Protein AF-A0A521FGP9-F1 (afdb_monomer)

Sequence (119 aa):
MKLTLPTLHVLYFGIQAKKGRIDAAGNSRRGASNIGEVLNQALMMLGHEIFDPELNRRVLVDHAFVVAGGEITKQARNWLGARLDASRRSQVMFMGRDDILQLYAITEHPLPKAARWTE

Solvent-accessible surface area (backbone atoms only — not comparable to full-atom values): 6762 Å² total; per-residue (Å²): 93,76,47,73,43,100,85,69,50,73,47,30,34,41,77,50,76,42,76,26,29,30,30,69,53,99,62,63,50,97,62,33,42,24,40,67,62,51,48,53,53,39,51,52,42,47,72,39,71,43,79,39,81,91,76,71,43,76,41,63,29,65,30,28,37,42,34,21,60,25,54,61,36,70,64,22,55,51,53,50,54,74,72,41,56,80,70,58,46,76,25,51,44,80,38,33,36,66,55,54,53,51,50,41,72,73,64,69,58,80,76,54,78,90,72,54,87,75,133

Mean predicted aligned error: 5.46 Å

Structure (mmCIF, N/CA/C/O backbone):
data_AF-A0A521FGP9-F1
#
_entry.id   AF-A0A521FGP9-F1
#
loop_
_atom_site.group_PDB
_atom_site.id
_atom_site.type_symbol
_atom_site.label_atom_id
_atom_site.label_alt_id
_atom_site.label_comp_id
_atom_site.label_asym_id
_atom_site.label_entity_id
_atom_site.label_seq_id
_atom_site.pdbx_PDB_ins_code
_atom_site.Cartn_x
_atom_site.Cartn_y
_atom_site.Cartn_z
_atom_site.occupancy
_atom_site.B_iso_or_equiv
_atom_site.auth_seq_id
_atom_site.auth_comp_id
_atom_site.auth_asym_id
_atom_site.auth_atom_id
_atom_site.pdbx_PDB_model_num
ATOM 1 N N . MET A 1 1 ? -3.190 8.395 7.572 1.00 88.12 1 MET A N 1
ATOM 2 C CA . MET A 1 1 ? -4.572 8.710 7.129 1.00 88.12 1 MET A CA 1
ATOM 3 C C . MET A 1 1 ? -5.527 7.781 7.866 1.00 88.12 1 MET A C 1
ATOM 5 O O . MET A 1 1 ? -5.045 6.777 8.383 1.00 88.12 1 MET A O 1
ATOM 9 N N . LYS A 1 2 ? -6.827 8.099 7.946 1.00 90.75 2 LYS A N 1
ATOM 10 C CA . LYS A 1 2 ? -7.828 7.197 8.535 1.00 90.75 2 LYS A CA 1
ATOM 11 C C . LYS A 1 2 ? -9.084 7.087 7.673 1.00 90.75 2 LYS A C 1
ATOM 13 O O . LYS A 1 2 ? -9.444 8.059 7.012 1.00 90.75 2 LYS A O 1
ATOM 18 N N . LEU A 1 3 ? -9.722 5.920 7.684 1.00 91.62 3 LEU A N 1
ATOM 19 C CA . LEU A 1 3 ? -11.005 5.659 7.030 1.00 91.62 3 LEU A CA 1
ATOM 20 C C . LEU A 1 3 ? -11.912 4.885 7.986 1.00 91.62 3 LEU A C 1
ATOM 22 O O . LEU A 1 3 ? -11.533 3.817 8.461 1.00 91.62 3 LEU A O 1
ATOM 26 N N . THR A 1 4 ? -13.112 5.401 8.239 1.00 93.12 4 THR A N 1
ATOM 27 C CA . THR A 1 4 ? -14.137 4.682 9.002 1.00 93.12 4 THR A CA 1
ATOM 28 C C . THR A 1 4 ? -14.892 3.752 8.065 1.00 93.12 4 THR A C 1
ATOM 30 O O . THR A 1 4 ? -15.520 4.197 7.104 1.00 93.12 4 THR A O 1
ATOM 33 N N . LEU A 1 5 ? -14.809 2.451 8.324 1.00 92.56 5 LEU A N 1
ATOM 34 C CA . LEU A 1 5 ? -15.515 1.432 7.556 1.00 92.56 5 LEU A CA 1
ATOM 35 C C . LEU A 1 5 ? -17.020 1.455 7.881 1.00 92.56 5 LEU A C 1
ATOM 37 O O . LEU A 1 5 ? -17.402 1.915 8.959 1.00 92.56 5 LEU A O 1
ATOM 41 N N . PRO A 1 6 ? -17.892 0.890 7.021 1.00 94.62 6 PRO A N 1
ATOM 42 C CA . PRO A 1 6 ? -19.325 0.757 7.319 1.00 94.62 6 PRO A CA 1
ATOM 43 C C . PRO A 1 6 ? -19.619 0.005 8.626 1.00 94.62 6 PRO A C 1
ATOM 45 O O . PRO A 1 6 ? -20.657 0.205 9.244 1.00 94.62 6 PRO A O 1
ATOM 48 N N . THR A 1 7 ? -18.682 -0.835 9.074 1.00 95.62 7 THR A N 1
ATOM 49 C CA . THR A 1 7 ? -18.721 -1.546 10.360 1.00 95.62 7 THR A CA 1
ATOM 50 C C . THR A 1 7 ? -18.274 -0.691 11.552 1.00 95.62 7 THR A C 1
ATOM 52 O O . THR A 1 7 ? -18.059 -1.236 12.630 1.00 95.62 7 THR A O 1
ATOM 55 N N . LEU A 1 8 ? -18.066 0.617 11.361 1.00 90.62 8 LEU A N 1
ATOM 56 C CA . LEU A 1 8 ? -17.572 1.597 12.341 1.00 90.62 8 LEU A CA 1
ATOM 57 C C . LEU A 1 8 ? -16.135 1.381 12.843 1.00 90.62 8 LEU A C 1
ATOM 59 O O . LEU A 1 8 ? -15.652 2.143 13.677 1.00 90.62 8 LEU A O 1
ATOM 63 N N . HIS A 1 9 ? -15.419 0.391 12.313 1.00 89.31 9 HIS A N 1
ATOM 64 C CA . HIS A 1 9 ? -13.997 0.224 12.593 1.00 89.31 9 HIS A CA 1
ATOM 65 C C . HIS A 1 9 ? -13.195 1.293 11.846 1.00 89.31 9 HIS A C 1
ATOM 67 O O . HIS A 1 9 ? -13.459 1.568 10.674 1.00 89.31 9 HIS A O 1
ATOM 73 N N . VAL A 1 10 ? -12.207 1.886 12.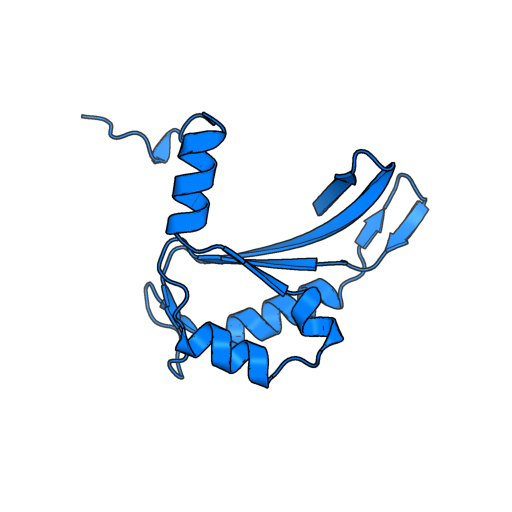515 1.00 91.31 10 VAL A N 1
ATOM 74 C CA . VAL A 1 10 ? -11.313 2.876 11.907 1.00 91.31 10 VAL A CA 1
ATOM 75 C C . VAL A 1 10 ? -10.064 2.169 11.409 1.00 91.31 10 VAL A C 1
ATOM 77 O O . VAL A 1 10 ? -9.375 1.515 12.184 1.00 91.31 10 VAL A O 1
ATOM 80 N N . LEU A 1 11 ? -9.781 2.319 10.119 1.00 91.69 11 LEU A N 1
ATOM 81 C CA . LEU A 1 11 ? -8.567 1.829 9.486 1.00 91.69 11 LEU A CA 1
ATOM 82 C C . LEU A 1 11 ? -7.546 2.958 9.397 1.00 91.69 11 LEU A C 1
ATOM 84 O O . LEU A 1 11 ? -7.796 3.960 8.720 1.00 91.69 11 LEU A O 1
ATOM 88 N N . TYR A 1 12 ? -6.381 2.779 10.007 1.00 93.25 12 TYR A N 1
ATOM 89 C CA . TYR A 1 12 ? -5.247 3.680 9.871 1.00 93.25 12 TYR A CA 1
ATOM 90 C C . TYR A 1 12 ? -4.293 3.161 8.808 1.00 93.25 12 TYR A C 1
ATOM 92 O O . TYR A 1 12 ? -3.836 2.022 8.852 1.00 93.25 12 TYR A O 1
ATOM 100 N N . PHE A 1 13 ? -3.961 4.005 7.836 1.00 94.12 13 PHE A N 1
ATOM 101 C CA . PHE A 1 13 ? -3.059 3.603 6.764 1.00 94.12 13 PHE A CA 1
ATOM 102 C C . PHE A 1 13 ? -2.086 4.704 6.352 1.00 94.12 13 PHE A C 1
ATOM 104 O O . PHE A 1 13 ? -2.381 5.907 6.414 1.00 94.12 13 PHE A O 1
ATOM 111 N N . GLY A 1 14 ? -0.902 4.259 5.940 1.00 93.50 14 GLY A N 1
ATOM 112 C CA . GLY A 1 14 ? 0.123 5.050 5.275 1.00 93.50 14 GLY A CA 1
ATOM 113 C C . GLY A 1 14 ? 0.130 4.769 3.777 1.00 93.50 14 GLY A C 1
ATOM 114 O O . GLY A 1 14 ? -0.265 3.691 3.335 1.00 93.50 14 GLY A O 1
ATOM 115 N N . ILE A 1 15 ? 0.583 5.736 2.986 1.00 94.12 15 ILE A N 1
ATOM 116 C CA . ILE A 1 15 ? 0.735 5.581 1.540 1.00 94.12 15 ILE A CA 1
ATOM 117 C C . ILE A 1 15 ? 2.133 6.044 1.157 1.00 94.12 15 ILE A C 1
ATOM 119 O O . ILE A 1 15 ? 2.512 7.175 1.453 1.00 94.12 15 ILE A O 1
ATOM 123 N N . GLN A 1 16 ? 2.859 5.192 0.439 1.00 93.88 16 GLN A N 1
ATOM 124 C CA . GLN A 1 16 ? 4.102 5.541 -0.225 1.00 93.88 16 GLN A CA 1
ATOM 125 C C . GLN A 1 16 ? 3.913 5.466 -1.736 1.00 93.88 16 GLN A C 1
ATOM 127 O O . GLN A 1 16 ? 3.834 4.383 -2.313 1.00 93.88 16 GLN A O 1
ATOM 132 N N . ALA A 1 17 ? 3.861 6.632 -2.378 1.00 93.50 17 ALA A N 1
ATOM 133 C CA . ALA A 1 17 ? 3.656 6.750 -3.815 1.00 93.50 17 ALA A CA 1
ATOM 134 C C . ALA A 1 17 ? 4.948 7.141 -4.547 1.00 93.50 17 ALA A C 1
ATOM 136 O O . ALA A 1 17 ? 5.636 8.090 -4.167 1.00 93.50 17 ALA A O 1
ATOM 137 N N . LYS A 1 18 ? 5.265 6.441 -5.641 1.00 93.69 18 LYS A N 1
ATOM 138 C CA . LYS A 1 18 ? 6.368 6.772 -6.556 1.00 93.69 18 LYS A CA 1
ATOM 139 C C . LYS A 1 18 ? 5.817 6.984 -7.966 1.0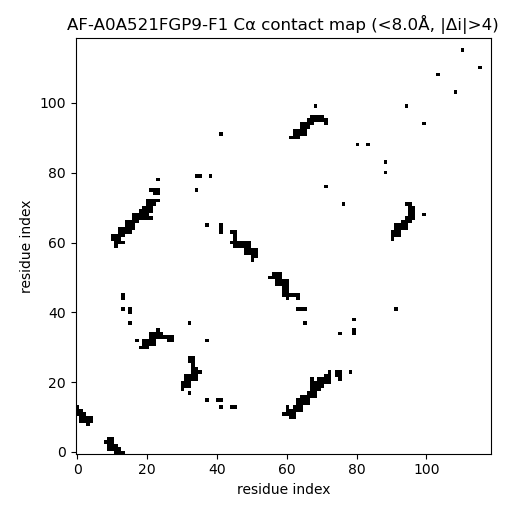0 93.69 18 LYS A C 1
ATOM 141 O O . LYS A 1 18 ? 5.042 6.180 -8.468 1.00 93.69 18 LYS A O 1
ATOM 146 N N . LYS A 1 19 ? 6.240 8.057 -8.645 1.00 89.81 19 LYS A N 1
ATOM 147 C CA . LYS A 1 19 ? 5.779 8.375 -10.015 1.00 89.81 19 LYS A CA 1
ATOM 148 C C . LYS A 1 19 ? 6.187 7.309 -11.042 1.00 89.81 19 LYS A C 1
ATOM 150 O O . LYS A 1 19 ? 5.476 7.083 -12.012 1.00 89.81 19 LYS A O 1
ATOM 155 N N . GLY A 1 20 ? 7.363 6.719 -10.846 1.00 91.25 20 GLY A N 1
ATOM 156 C CA . GLY A 1 20 ? 7.998 5.811 -11.792 1.00 91.25 20 GLY A CA 1
ATOM 157 C C . GLY A 1 20 ? 7.714 4.332 -11.543 1.00 91.25 20 GLY A C 1
ATOM 158 O O . GLY A 1 20 ? 6.789 3.965 -10.822 1.00 91.25 20 GLY A O 1
ATOM 159 N N . ARG A 1 21 ? 8.554 3.490 -12.147 1.00 93.88 21 ARG A N 1
ATOM 160 C CA . ARG A 1 21 ? 8.575 2.038 -11.930 1.00 93.88 21 ARG A CA 1
ATOM 161 C C . ARG A 1 21 ? 9.106 1.714 -10.532 1.00 93.88 21 ARG A C 1
ATOM 163 O O . ARG A 1 21 ? 9.988 2.414 -10.043 1.00 93.88 21 ARG A O 1
ATOM 170 N N . ILE A 1 22 ? 8.627 0.637 -9.919 1.00 94.94 22 ILE A N 1
ATOM 171 C CA . ILE A 1 22 ? 9.257 0.042 -8.735 1.00 94.94 22 ILE A CA 1
ATOM 172 C C . 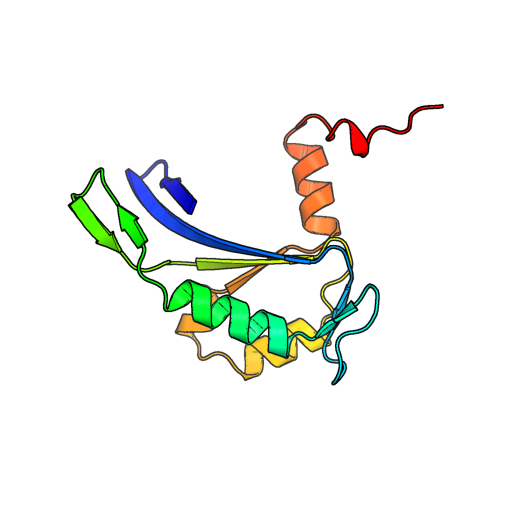ILE A 1 22 ? 9.805 -1.327 -9.125 1.00 94.94 22 ILE A C 1
ATOM 174 O O . ILE A 1 22 ? 9.053 -2.196 -9.572 1.00 94.94 22 ILE A O 1
ATOM 178 N N . ASP A 1 23 ? 11.111 -1.521 -8.970 1.00 93.75 23 ASP A N 1
ATOM 179 C CA . ASP A 1 23 ? 11.796 -2.751 -9.358 1.00 93.75 23 ASP A CA 1
ATOM 180 C C . ASP A 1 23 ? 12.746 -3.274 -8.265 1.00 93.75 23 ASP A C 1
ATOM 182 O O . ASP A 1 23 ? 12.886 -2.700 -7.184 1.00 93.75 23 ASP A O 1
ATOM 186 N N . ALA A 1 24 ? 13.352 -4.431 -8.532 1.00 91.38 24 ALA A N 1
ATOM 187 C CA . ALA A 1 24 ? 14.317 -5.072 -7.646 1.00 91.38 24 ALA A CA 1
ATOM 188 C C . ALA A 1 24 ? 15.776 -4.741 -8.019 1.00 91.38 24 ALA A C 1
ATOM 190 O O . ALA A 1 24 ? 16.690 -5.425 -7.557 1.00 91.38 24 ALA A O 1
ATOM 191 N N . ALA A 1 25 ? 16.018 -3.734 -8.869 1.00 87.38 25 ALA A N 1
ATOM 192 C CA . ALA A 1 25 ? 17.376 -3.348 -9.237 1.00 87.38 25 ALA A CA 1
ATOM 193 C C . ALA A 1 25 ? 18.092 -2.761 -8.019 1.00 87.38 25 ALA A C 1
ATOM 195 O O . ALA A 1 25 ? 17.495 -1.999 -7.273 1.00 87.38 25 ALA A O 1
ATOM 196 N N . GLY A 1 26 ? 19.377 -3.066 -7.818 1.00 80.56 26 GLY A N 1
ATOM 197 C CA . GLY A 1 26 ? 20.124 -2.654 -6.619 1.00 80.56 26 GLY A CA 1
ATOM 198 C C . GLY A 1 26 ? 20.285 -1.140 -6.406 1.00 80.56 26 GLY A C 1
ATOM 199 O O . GLY A 1 26 ? 20.821 -0.738 -5.380 1.00 80.56 26 GLY A O 1
ATOM 200 N N . ASN A 1 27 ? 19.838 -0.297 -7.342 1.00 82.75 27 ASN A N 1
ATOM 201 C CA . ASN A 1 27 ? 19.864 1.155 -7.214 1.00 82.75 27 ASN A CA 1
ATOM 202 C C . ASN A 1 27 ? 18.574 1.817 -7.718 1.00 82.75 27 ASN A C 1
ATOM 204 O O . ASN A 1 27 ? 18.031 1.439 -8.753 1.00 82.75 27 ASN A O 1
ATOM 208 N N . SER A 1 28 ? 18.127 2.861 -7.016 1.00 84.12 28 SER A N 1
ATOM 209 C CA . SER A 1 28 ? 17.123 3.792 -7.541 1.00 84.12 28 SER A CA 1
ATOM 210 C C . SER A 1 28 ? 17.749 4.618 -8.677 1.00 84.12 28 SER A C 1
ATOM 212 O O . SER A 1 28 ? 18.900 5.048 -8.588 1.00 84.12 28 SER A O 1
ATOM 214 N N . ARG A 1 29 ? 17.006 4.843 -9.762 1.00 84.38 29 ARG A N 1
ATOM 215 C CA . ARG A 1 29 ? 17.420 5.656 -10.921 1.00 84.38 29 ARG A CA 1
ATOM 216 C C . ARG A 1 29 ? 16.352 6.694 -11.233 1.00 84.38 29 ARG A C 1
ATOM 218 O O . ARG A 1 29 ? 15.230 6.631 -10.734 1.00 84.38 29 ARG A O 1
ATOM 225 N N . ARG A 1 30 ? 16.664 7.657 -12.101 1.00 82.06 30 ARG A N 1
ATOM 226 C CA . ARG A 1 30 ? 15.660 8.621 -12.570 1.00 82.06 30 ARG A CA 1
ATOM 227 C C . ARG A 1 30 ? 14.477 7.862 -13.191 1.00 82.06 30 ARG A C 1
ATOM 229 O O . ARG A 1 30 ? 14.632 7.224 -14.223 1.00 82.06 30 ARG A O 1
ATOM 236 N N . GLY A 1 31 ? 13.310 7.925 -12.547 1.00 81.25 31 GLY A N 1
ATOM 237 C CA . GLY A 1 31 ? 12.091 7.247 -13.006 1.00 81.25 31 GLY A CA 1
ATOM 238 C C . GLY A 1 31 ? 11.916 5.788 -12.559 1.00 81.25 31 GLY A C 1
ATOM 239 O O . GLY A 1 31 ? 10.909 5.185 -12.928 1.00 81.25 31 GLY A O 1
ATOM 240 N N . ALA A 1 32 ? 12.824 5.231 -11.750 1.00 86.75 32 ALA A N 1
ATOM 241 C CA . ALA A 1 32 ? 12.675 3.903 -11.152 1.00 86.75 32 ALA A CA 1
ATOM 242 C C . ALA A 1 32 ? 13.137 3.901 -9.686 1.00 86.75 32 ALA A C 1
ATOM 244 O O . ALA A 1 32 ? 14.234 4.358 -9.371 1.00 86.75 32 ALA A O 1
ATOM 245 N N . SER A 1 33 ? 12.308 3.394 -8.780 1.00 92.75 33 SER A N 1
ATOM 246 C CA . SER A 1 33 ? 12.629 3.281 -7.356 1.00 92.75 33 SER A CA 1
ATOM 247 C C . SER A 1 33 ? 12.916 1.835 -6.978 1.00 92.75 33 SER A C 1
ATOM 249 O O . SER A 1 33 ? 12.190 0.922 -7.373 1.00 92.75 33 SER A O 1
ATOM 251 N N . ASN A 1 34 ? 13.953 1.638 -6.171 1.00 93.44 34 AS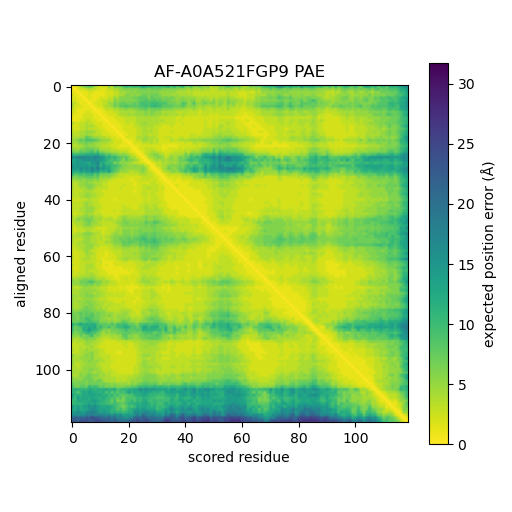N A N 1
ATOM 252 C CA . ASN A 1 34 ? 14.290 0.334 -5.625 1.00 93.44 34 ASN A CA 1
ATOM 253 C C . ASN A 1 34 ? 13.256 -0.101 -4.569 1.00 93.44 34 ASN A C 1
ATOM 255 O O .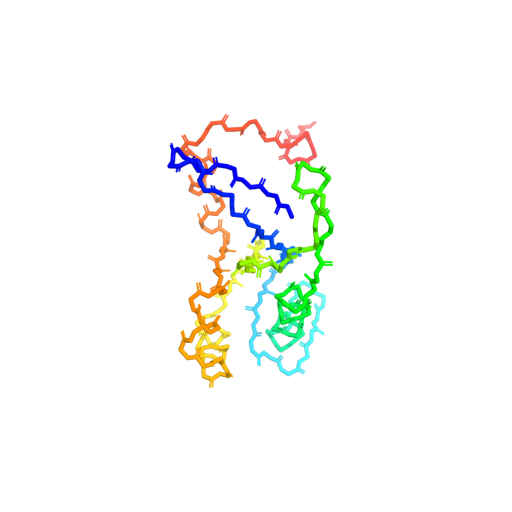 ASN A 1 34 ? 12.892 0.662 -3.672 1.00 93.44 34 ASN A O 1
ATOM 259 N N . ILE A 1 35 ? 12.824 -1.358 -4.639 1.00 93.25 35 ILE A N 1
ATOM 260 C CA . ILE A 1 35 ? 11.853 -1.941 -3.704 1.00 93.25 35 ILE A CA 1
ATOM 261 C C . ILE A 1 35 ? 12.351 -2.010 -2.252 1.00 93.25 35 ILE A C 1
ATOM 263 O O . ILE A 1 35 ? 11.541 -1.959 -1.335 1.00 93.25 35 ILE A O 1
ATOM 267 N N . GLY A 1 36 ? 13.660 -2.099 -2.016 1.00 92.06 36 GLY A N 1
ATOM 268 C CA . GLY A 1 36 ? 14.247 -2.088 -0.674 1.00 92.06 36 GLY A CA 1
ATOM 269 C C . GLY A 1 36 ? 14.092 -0.737 0.028 1.00 92.06 36 GLY A C 1
ATOM 270 O O . GLY A 1 36 ? 13.725 -0.696 1.200 1.00 92.06 36 GLY A O 1
ATOM 271 N N . GLU A 1 37 ? 14.281 0.369 -0.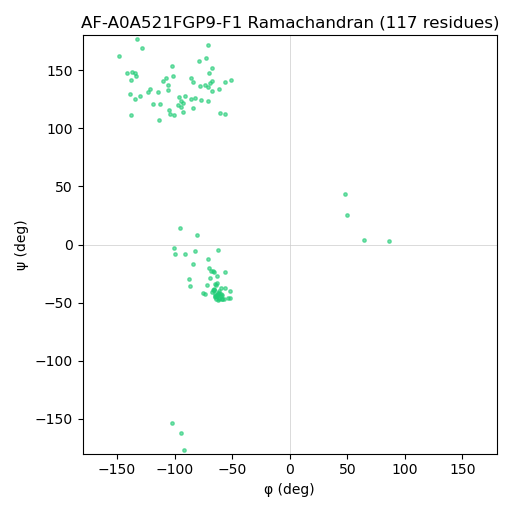696 1.00 92.19 37 GLU A N 1
ATOM 272 C CA . GLU A 1 37 ? 13.989 1.721 -0.192 1.00 92.19 37 GLU A CA 1
ATOM 273 C C . GLU A 1 37 ? 12.508 1.846 0.199 1.00 92.19 37 GLU A C 1
ATOM 275 O O . GLU A 1 37 ? 12.175 2.302 1.294 1.00 92.19 37 GLU A O 1
ATOM 280 N N . VAL A 1 38 ? 11.621 1.385 -0.685 1.00 92.62 38 VAL A N 1
ATOM 281 C CA . VAL A 1 38 ? 10.167 1.425 -0.485 1.00 92.62 38 VAL A CA 1
ATOM 282 C C . VAL A 1 38 ? 9.731 0.532 0.678 1.00 92.62 38 VAL A C 1
ATOM 284 O O . VAL A 1 38 ? 8.870 0.930 1.458 1.00 92.62 38 VAL A O 1
ATOM 287 N N . LEU A 1 39 ? 10.346 -0.642 0.842 1.00 91.50 39 LEU A N 1
ATOM 288 C CA . LEU A 1 39 ? 10.099 -1.533 1.974 1.00 91.50 39 LEU A CA 1
ATOM 289 C C . LEU A 1 39 ? 10.460 -0.853 3.297 1.00 91.50 39 LEU A C 1
ATOM 291 O O . LEU A 1 39 ? 9.657 -0.867 4.223 1.00 91.50 39 LEU A O 1
ATOM 295 N N . ASN A 1 40 ? 11.630 -0.220 3.383 1.00 92.50 40 ASN A N 1
ATOM 296 C CA . ASN A 1 40 ? 12.026 0.499 4.594 1.00 92.50 40 ASN A CA 1
ATOM 297 C C . ASN A 1 40 ? 11.055 1.643 4.904 1.00 92.50 40 ASN A C 1
ATOM 299 O O . ASN A 1 40 ? 10.652 1.811 6.051 1.00 92.50 40 ASN A O 1
ATOM 303 N N . GLN A 1 41 ? 10.617 2.386 3.884 1.00 93.19 41 GLN A N 1
ATOM 304 C CA . GLN A 1 41 ? 9.588 3.419 4.031 1.00 93.19 41 GLN A CA 1
ATOM 305 C C . GLN A 1 41 ? 8.263 2.838 4.546 1.00 93.19 41 GLN A C 1
ATOM 307 O O . GLN A 1 41 ? 7.684 3.385 5.480 1.00 93.19 41 GLN A O 1
ATOM 312 N N . ALA A 1 42 ? 7.817 1.700 4.008 1.00 92.56 42 ALA A N 1
ATOM 313 C CA . ALA A 1 42 ? 6.617 1.010 4.476 1.00 92.56 42 ALA A CA 1
ATOM 314 C C . ALA A 1 42 ? 6.735 0.542 5.934 1.00 92.56 42 ALA A C 1
ATOM 316 O O . ALA A 1 42 ? 5.814 0.751 6.718 1.00 92.56 42 ALA A O 1
ATOM 317 N N . LEU A 1 43 ? 7.879 -0.024 6.325 1.00 91.38 43 LEU A N 1
ATOM 318 C CA . LEU A 1 43 ? 8.125 -0.453 7.703 1.00 91.38 43 LEU A CA 1
ATOM 319 C C . LEU A 1 43 ? 8.168 0.727 8.679 1.00 91.38 43 LEU A C 1
ATOM 321 O O . LEU A 1 43 ? 7.622 0.622 9.774 1.00 91.38 43 LEU A O 1
ATOM 325 N N . MET A 1 44 ? 8.761 1.856 8.278 1.00 92.25 44 MET A N 1
ATOM 326 C CA . MET A 1 44 ? 8.724 3.085 9.074 1.00 92.25 44 MET A CA 1
ATOM 327 C C . MET A 1 44 ? 7.290 3.584 9.270 1.00 92.25 44 MET A C 1
ATOM 329 O O . MET A 1 44 ? 6.951 3.997 10.372 1.00 92.25 44 MET A O 1
ATOM 333 N N . MET A 1 45 ? 6.435 3.506 8.242 1.00 92.00 45 MET A N 1
ATOM 334 C CA . MET A 1 45 ? 5.018 3.865 8.377 1.00 92.00 45 MET A CA 1
ATOM 335 C C . MET A 1 45 ? 4.279 2.937 9.346 1.00 92.00 45 MET A C 1
ATOM 337 O O . MET A 1 45 ? 3.577 3.430 10.221 1.00 92.00 45 MET A O 1
ATOM 341 N N . LEU A 1 46 ? 4.454 1.616 9.222 1.00 91.50 46 LEU A N 1
ATOM 342 C CA . LEU A 1 46 ? 3.795 0.629 10.092 1.00 91.50 46 LEU A CA 1
ATOM 343 C C . LEU A 1 46 ? 4.250 0.730 11.556 1.00 91.50 46 LEU A C 1
ATOM 345 O O . LEU A 1 46 ? 3.463 0.499 12.466 1.00 91.50 46 LEU A O 1
ATOM 349 N N . GLY A 1 47 ? 5.514 1.088 11.790 1.00 90.50 47 GLY A N 1
ATOM 350 C CA . GLY A 1 47 ? 6.056 1.293 13.135 1.00 90.50 47 GLY A CA 1
ATOM 351 C C . GLY A 1 47 ? 5.762 2.669 13.739 1.00 90.50 47 GLY A C 1
ATOM 352 O O . GLY A 1 47 ? 6.124 2.907 14.889 1.00 90.50 47 GLY A O 1
ATOM 353 N N . HIS A 1 48 ? 5.157 3.592 12.986 1.00 88.88 48 HIS A N 1
ATOM 354 C CA . HIS A 1 48 ? 4.938 4.960 13.440 1.00 88.88 48 HIS A CA 1
ATOM 355 C C . HIS A 1 48 ? 3.568 5.126 14.102 1.00 88.88 48 HIS A C 1
ATOM 357 O O . HIS A 1 48 ? 2.524 4.950 13.474 1.00 88.88 48 HIS A O 1
ATOM 363 N N . GLU A 1 49 ? 3.572 5.561 15.360 1.00 91.81 49 GLU A N 1
ATOM 364 C CA . GLU A 1 49 ? 2.353 5.907 16.083 1.00 91.81 49 GLU A CA 1
ATOM 365 C C . GLU A 1 49 ? 1.864 7.320 15.758 1.00 91.81 49 GLU A C 1
ATOM 367 O O . GLU A 1 49 ? 2.569 8.313 15.974 1.00 91.81 49 GLU A O 1
ATOM 372 N N . ILE A 1 50 ? 0.605 7.415 15.348 1.00 90.88 50 ILE A N 1
ATOM 373 C CA . ILE A 1 50 ? -0.109 8.672 15.127 1.00 90.88 50 ILE A CA 1
ATOM 374 C C . ILE A 1 50 ? -1.043 8.964 16.301 1.00 90.88 50 ILE A C 1
ATOM 376 O O . ILE A 1 50 ? -1.612 8.057 16.900 1.00 90.88 50 ILE A O 1
ATOM 380 N N . PHE A 1 51 ? -1.197 10.237 16.649 1.00 92.75 51 PHE A N 1
ATOM 381 C CA . PHE A 1 51 ? -2.163 10.658 17.660 1.00 92.75 51 PHE A CA 1
ATOM 382 C C . PHE A 1 51 ? -3.536 10.860 17.012 1.00 92.75 51 PHE A C 1
ATOM 384 O O . PHE A 1 51 ? -3.644 11.622 16.049 1.00 92.75 51 PHE A O 1
ATOM 391 N N . ASP A 1 52 ? -4.565 10.189 17.531 1.00 92.31 52 ASP A N 1
ATOM 392 C CA . ASP A 1 52 ? -5.951 10.392 17.108 1.00 92.31 52 ASP A CA 1
ATOM 393 C C . ASP A 1 52 ? -6.689 11.279 18.126 1.00 92.31 52 ASP A C 1
ATOM 395 O O . ASP A 1 52 ? -6.931 10.833 19.253 1.00 92.31 52 ASP A O 1
ATOM 399 N N . PRO A 1 53 ? -7.055 12.525 17.762 1.00 91.25 53 PRO A N 1
ATOM 400 C CA . PRO A 1 53 ? -7.715 13.451 18.679 1.00 91.25 53 PRO A CA 1
ATOM 401 C C . PRO A 1 53 ? -9.139 13.021 19.054 1.00 91.25 53 PRO A C 1
ATOM 403 O O . PRO A 1 53 ? -9.619 13.413 20.111 1.00 91.25 53 PRO A O 1
ATOM 406 N N . GLU A 1 54 ? -9.807 12.203 18.234 1.00 89.44 54 GLU A N 1
ATOM 407 C CA . GLU A 1 54 ? -11.166 11.717 18.527 1.00 89.44 54 GLU A CA 1
ATOM 408 C C . GLU A 1 54 ? -11.181 10.683 19.657 1.00 89.44 54 GLU A C 1
ATOM 410 O O . GLU A 1 54 ? -12.104 10.658 20.467 1.00 89.44 54 GLU A O 1
ATOM 415 N N . LEU A 1 55 ? -10.139 9.852 19.737 1.00 89.06 55 LEU A N 1
ATOM 416 C CA . LEU A 1 55 ? -9.978 8.834 20.778 1.00 89.06 55 LEU A CA 1
ATOM 417 C C . LEU A 1 55 ? -9.009 9.263 21.890 1.00 89.06 55 LEU A C 1
ATOM 419 O O . LEU A 1 55 ? -8.805 8.509 22.841 1.00 89.06 55 LEU A O 1
ATOM 423 N N . ASN A 1 56 ? -8.392 10.442 21.753 1.00 93.31 56 ASN A N 1
ATOM 424 C CA . ASN A 1 56 ? -7.381 10.997 22.653 1.00 93.31 56 ASN A CA 1
ATOM 425 C C . ASN A 1 56 ? -6.264 9.994 23.012 1.00 93.31 56 ASN A C 1
ATOM 427 O O . ASN A 1 56 ? -5.865 9.858 24.169 1.00 93.31 56 ASN A O 1
ATOM 431 N N . ARG A 1 57 ? -5.770 9.245 22.018 1.00 93.38 57 ARG A N 1
ATOM 432 C CA . ARG A 1 57 ? -4.715 8.235 22.208 1.00 93.38 57 ARG A CA 1
ATOM 433 C C . ARG A 1 57 ? -3.822 8.102 20.981 1.00 93.38 57 ARG A C 1
ATOM 435 O O . ARG A 1 57 ? -4.194 8.503 19.880 1.00 93.38 57 ARG A O 1
ATOM 442 N N . ARG A 1 58 ? -2.647 7.499 21.171 1.00 93.94 58 ARG A N 1
ATOM 443 C CA . ARG A 1 58 ? -1.769 7.102 20.066 1.00 93.94 58 ARG A CA 1
ATOM 444 C C . ARG A 1 58 ? -2.199 5.746 19.514 1.00 93.94 58 ARG A C 1
ATOM 446 O O . ARG A 1 58 ? -2.577 4.857 20.274 1.00 93.94 58 ARG A O 1
ATOM 453 N N . VAL A 1 59 ? -2.166 5.611 18.197 1.00 93.25 59 VAL A N 1
ATOM 454 C CA . VAL A 1 59 ? -2.545 4.403 17.461 1.00 93.25 59 VAL A CA 1
ATOM 455 C C . VAL A 1 59 ? -1.487 4.093 16.410 1.00 93.25 59 VAL A C 1
ATOM 457 O O . VAL A 1 59 ? -0.883 5.000 15.832 1.00 93.25 59 VAL A O 1
ATOM 460 N N . LEU A 1 60 ? -1.247 2.805 16.181 1.00 92.62 60 LEU A N 1
ATOM 461 C CA . LEU A 1 60 ? -0.363 2.340 15.118 1.00 92.62 60 LEU A CA 1
ATOM 462 C C . LEU A 1 60 ? -1.076 2.378 13.767 1.00 92.62 60 LEU A C 1
ATOM 464 O O . LEU A 1 60 ? -2.303 2.363 13.684 1.00 92.62 60 LEU A O 1
ATOM 468 N N . VAL A 1 61 ? -0.282 2.423 12.704 1.00 93.31 61 VAL A N 1
ATOM 469 C CA . VAL A 1 61 ? -0.778 2.284 11.338 1.00 93.31 61 VAL A CA 1
ATOM 470 C C . VAL A 1 61 ? -1.060 0.806 11.062 1.00 93.31 61 VAL A C 1
ATOM 472 O O . VAL A 1 61 ? -0.165 -0.027 11.181 1.00 93.31 61 VAL A O 1
ATOM 475 N N . ASP A 1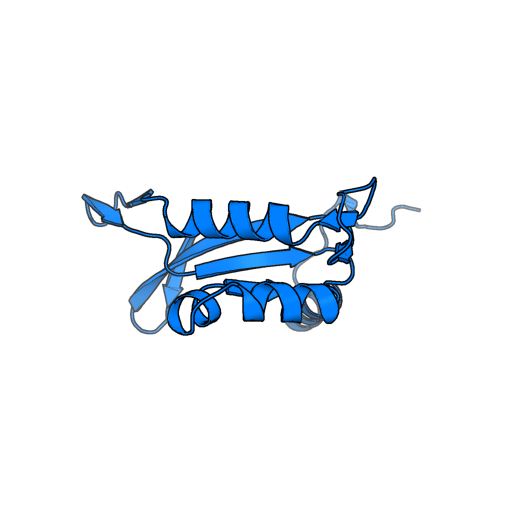 62 ? -2.286 0.482 10.653 1.00 92.12 62 ASP A N 1
ATOM 476 C CA . ASP A 1 62 ? -2.692 -0.891 10.350 1.00 92.12 62 ASP A CA 1
ATOM 477 C C . ASP A 1 62 ? -2.098 -1.385 9.025 1.00 92.12 62 ASP A C 1
ATOM 479 O O . ASP A 1 62 ? -1.665 -2.534 8.933 1.00 92.12 62 ASP A O 1
ATOM 483 N N . HIS A 1 63 ? -2.101 -0.527 7.994 1.00 93.00 63 HIS A N 1
ATOM 484 C CA . HIS A 1 63 ? -1.706 -0.894 6.629 1.00 93.00 63 HIS A CA 1
ATOM 485 C C . HIS A 1 63 ? -0.824 0.156 5.942 1.00 93.00 63 HIS A C 1
ATOM 487 O O . HIS A 1 63 ? -0.970 1.362 6.131 1.00 93.00 63 HIS A O 1
ATOM 493 N N . ALA A 1 64 ? 0.066 -0.302 5.068 1.00 94.44 64 ALA A N 1
ATOM 494 C CA . ALA A 1 64 ? 0.898 0.525 4.209 1.00 94.44 64 ALA A CA 1
ATOM 495 C C . ALA A 1 64 ? 0.603 0.223 2.737 1.00 94.44 64 ALA A C 1
ATOM 497 O O . ALA A 1 64 ? 0.800 -0.896 2.265 1.00 94.44 64 ALA A O 1
ATOM 498 N N . PHE A 1 65 ? 0.179 1.235 1.987 1.00 94.38 65 PHE A N 1
ATOM 499 C CA . PHE A 1 65 ? 0.009 1.137 0.543 1.00 94.38 65 PHE A CA 1
ATOM 500 C C . PHE A 1 65 ? 1.293 1.547 -0.168 1.00 94.38 65 PHE A C 1
ATOM 502 O O . PHE A 1 65 ? 1.822 2.635 0.054 1.00 94.38 65 PHE A O 1
ATOM 509 N N . VAL A 1 66 ? 1.767 0.696 -1.066 1.00 94.44 66 VAL A N 1
ATOM 510 C CA . VAL A 1 66 ? 2.858 0.982 -1.993 1.00 94.44 66 VAL A CA 1
ATOM 511 C C . VAL A 1 66 ? 2.257 1.223 -3.368 1.00 94.44 66 VAL A C 1
ATOM 513 O O . VAL A 1 66 ? 1.727 0.305 -3.996 1.00 94.44 66 VAL A O 1
ATOM 516 N N . VAL A 1 67 ? 2.356 2.464 -3.835 1.00 95.31 67 VAL A N 1
ATOM 517 C CA . VAL A 1 67 ? 1.724 2.923 -5.072 1.00 95.31 67 VAL A CA 1
ATOM 518 C C . VAL A 1 67 ? 2.788 3.295 -6.099 1.00 95.31 67 VAL A C 1
ATOM 520 O O . VAL A 1 67 ? 3.717 4.048 -5.794 1.00 95.31 67 VAL A O 1
ATOM 523 N N . ALA A 1 68 ? 2.650 2.809 -7.330 1.00 95.44 68 ALA A N 1
ATOM 524 C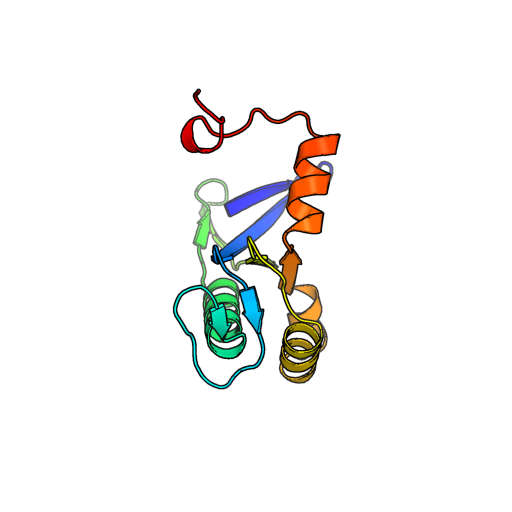 CA . ALA A 1 68 ? 3.505 3.196 -8.447 1.00 95.44 68 ALA A CA 1
ATOM 525 C C . ALA A 1 68 ? 2.680 3.763 -9.604 1.00 95.44 68 ALA A C 1
ATOM 527 O O . ALA A 1 68 ? 1.731 3.136 -10.062 1.00 95.44 68 ALA A O 1
ATOM 528 N N . GLY A 1 69 ? 3.091 4.921 -10.125 1.00 91.38 69 GLY A N 1
ATOM 529 C CA . GLY A 1 69 ? 2.556 5.456 -11.382 1.00 91.38 69 GLY A CA 1
ATOM 530 C C . GLY A 1 69 ? 2.997 4.649 -12.610 1.00 91.38 69 GLY A C 1
ATOM 531 O O . GLY A 1 69 ? 2.357 4.717 -13.658 1.00 91.38 69 GLY A O 1
ATOM 532 N N . GLY A 1 70 ? 4.082 3.877 -12.483 1.00 91.00 70 GLY A N 1
ATOM 533 C CA . GLY A 1 70 ? 4.515 2.879 -13.457 1.00 91.00 70 GLY A CA 1
ATOM 534 C C . GLY A 1 70 ? 4.181 1.446 -13.034 1.00 91.00 70 GLY A C 1
ATOM 535 O O . 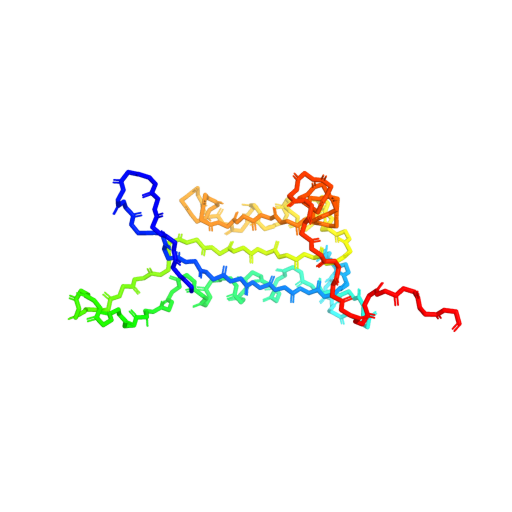GLY A 1 70 ? 3.250 1.178 -12.278 1.00 91.00 70 GLY A O 1
ATOM 536 N N . GLU A 1 71 ? 4.974 0.500 -13.530 1.00 93.25 71 GLU A N 1
ATOM 537 C CA . GLU A 1 71 ? 4.867 -0.909 -13.152 1.00 93.25 71 GLU A CA 1
ATOM 538 C C . GLU A 1 71 ? 5.521 -1.155 -11.779 1.00 93.25 71 GLU A C 1
ATOM 540 O O . GLU A 1 71 ? 6.640 -0.702 -11.528 1.00 93.25 71 GLU A O 1
ATOM 545 N N . ILE A 1 72 ? 4.870 -1.935 -10.915 1.00 94.81 72 ILE A N 1
ATOM 546 C CA . ILE A 1 72 ? 5.554 -2.638 -9.820 1.00 94.81 72 ILE A CA 1
ATOM 547 C C . ILE A 1 72 ? 5.914 -4.017 -10.357 1.00 94.81 72 ILE A C 1
ATOM 549 O O . ILE A 1 72 ? 5.022 -4.807 -10.666 1.00 94.81 72 ILE A O 1
ATOM 553 N N . THR A 1 73 ? 7.202 -4.319 -10.509 1.00 94.81 73 THR A N 1
ATOM 554 C CA . THR A 1 73 ? 7.592 -5.569 -11.173 1.00 94.81 73 THR A CA 1
ATOM 555 C C . THR A 1 73 ? 7.214 -6.791 -10.343 1.00 94.81 73 THR A C 1
ATOM 557 O O . THR A 1 73 ? 7.204 -6.770 -9.108 1.00 94.81 73 THR A O 1
ATOM 560 N N . LYS A 1 74 ? 6.963 -7.921 -11.016 1.00 93.81 74 LYS A N 1
ATOM 561 C CA . LYS A 1 74 ? 6.764 -9.213 -10.335 1.00 93.81 74 LYS A CA 1
ATOM 562 C C . LYS A 1 74 ? 7.955 -9.575 -9.440 1.00 93.81 74 LYS A C 1
ATOM 564 O O . LYS A 1 74 ? 7.766 -10.090 -8.345 1.00 93.81 74 LYS A O 1
ATOM 569 N N . GLN A 1 75 ? 9.172 -9.260 -9.885 1.00 93.56 75 GLN A N 1
ATOM 570 C CA . GLN A 1 75 ? 10.398 -9.486 -9.117 1.00 93.56 75 GLN A CA 1
ATOM 571 C C . GLN A 1 75 ? 10.410 -8.661 -7.827 1.00 93.56 75 GLN A C 1
ATOM 573 O O . GLN A 1 75 ? 10.719 -9.208 -6.775 1.00 93.56 75 GLN A O 1
ATOM 578 N N . ALA A 1 76 ? 10.013 -7.385 -7.883 1.00 92.75 76 ALA A N 1
ATOM 579 C CA . ALA A 1 76 ? 9.896 -6.534 -6.702 1.00 92.75 76 ALA A CA 1
ATOM 580 C C . ALA A 1 76 ? 8.853 -7.069 -5.711 1.00 92.75 76 ALA A C 1
ATOM 582 O O . ALA A 1 76 ? 9.159 -7.223 -4.529 1.00 92.75 76 ALA A O 1
ATOM 583 N N . ARG A 1 77 ? 7.655 -7.434 -6.194 1.00 91.06 77 ARG A N 1
ATOM 584 C CA . ARG A 1 77 ? 6.603 -8.039 -5.355 1.00 91.06 77 ARG A CA 1
ATOM 585 C C . ARG A 1 77 ? 7.084 -9.318 -4.669 1.00 91.06 77 ARG A C 1
ATOM 587 O O . ARG A 1 77 ? 6.928 -9.459 -3.459 1.00 91.06 77 ARG A O 1
ATOM 594 N N . ASN A 1 78 ? 7.725 -10.215 -5.417 1.00 91.25 78 ASN A N 1
ATOM 595 C CA . ASN A 1 78 ? 8.259 -11.466 -4.879 1.00 91.25 78 ASN A CA 1
ATOM 596 C C . ASN A 1 78 ? 9.386 -11.227 -3.867 1.00 91.25 78 ASN A C 1
ATOM 598 O O . ASN A 1 78 ? 9.421 -11.871 -2.821 1.00 91.25 78 ASN A O 1
ATOM 602 N N . TRP A 1 79 ? 10.297 -10.294 -4.162 1.00 91.25 79 TRP A N 1
ATOM 603 C CA . TRP A 1 79 ? 11.396 -9.941 -3.268 1.00 91.25 79 TRP A CA 1
ATOM 604 C C . TRP A 1 79 ? 10.870 -9.403 -1.937 1.00 91.25 79 TRP A C 1
ATOM 606 O O . TRP A 1 79 ? 11.310 -9.854 -0.881 1.00 91.25 79 TRP A O 1
ATOM 616 N N . LEU A 1 80 ? 9.885 -8.500 -1.982 1.00 87.38 80 LEU A N 1
ATOM 617 C CA . LEU A 1 80 ? 9.251 -7.955 -0.784 1.00 87.38 80 LEU A CA 1
ATOM 618 C C . LEU A 1 80 ? 8.501 -9.043 -0.008 1.00 87.38 80 LEU A C 1
ATOM 620 O O . LEU A 1 80 ? 8.683 -9.160 1.203 1.00 87.38 80 LEU A O 1
ATOM 624 N N . GLY A 1 81 ? 7.744 -9.895 -0.706 1.00 85.38 81 GLY A N 1
ATOM 625 C CA . GLY A 1 81 ? 7.085 -11.056 -0.110 1.00 85.38 81 GLY A CA 1
ATOM 626 C C . GLY A 1 81 ? 8.069 -11.941 0.656 1.00 85.38 81 GLY A C 1
ATOM 627 O O . GLY A 1 81 ? 7.820 -12.274 1.806 1.00 85.38 81 GLY A O 1
ATOM 628 N N . ALA A 1 82 ? 9.237 -12.244 0.089 1.00 88.31 82 ALA A N 1
ATOM 629 C CA . ALA A 1 82 ? 10.253 -13.050 0.766 1.00 88.31 82 ALA A CA 1
ATOM 630 C C . ALA A 1 82 ? 10.873 -12.379 2.011 1.00 88.31 82 ALA A C 1
ATOM 632 O O . ALA A 1 82 ? 11.388 -13.088 2.870 1.00 88.31 82 ALA A O 1
ATOM 633 N N . ARG A 1 83 ? 10.852 -11.040 2.117 1.00 88.00 83 ARG A N 1
ATOM 634 C CA . ARG A 1 83 ? 11.398 -10.298 3.274 1.00 88.00 83 ARG A CA 1
ATOM 635 C C . ARG A 1 83 ? 10.405 -10.116 4.417 1.00 88.00 83 ARG A C 1
ATOM 637 O O . ARG A 1 83 ? 10.833 -9.985 5.559 1.00 88.00 83 ARG A O 1
ATOM 644 N N . LEU A 1 84 ? 9.112 -10.050 4.120 1.00 86.50 84 LEU A N 1
ATOM 645 C CA . LEU A 1 84 ? 8.080 -9.890 5.140 1.00 86.50 84 LEU A CA 1
ATOM 646 C C . LEU A 1 84 ? 7.671 -11.250 5.714 1.00 86.50 84 LEU A C 1
ATOM 648 O O . LEU A 1 84 ? 7.587 -12.237 4.982 1.00 86.50 84 LEU A O 1
ATOM 652 N N . ASP A 1 85 ? 7.392 -11.290 7.015 1.00 82.44 85 ASP A N 1
ATOM 653 C CA . ASP A 1 85 ? 6.697 -12.407 7.657 1.00 82.44 85 ASP A CA 1
ATOM 654 C C . ASP A 1 85 ? 5.210 -12.434 7.238 1.00 82.44 85 ASP A C 1
ATOM 656 O O . ASP A 1 85 ? 4.714 -11.540 6.547 1.00 82.44 85 ASP A O 1
ATOM 660 N N . ALA A 1 86 ? 4.485 -13.493 7.608 1.00 73.56 86 ALA A N 1
ATOM 661 C CA . ALA A 1 86 ? 3.101 -13.669 7.170 1.00 73.56 86 ALA A CA 1
ATOM 662 C C . ALA A 1 86 ? 2.172 -12.519 7.612 1.00 73.56 86 ALA A C 1
ATOM 664 O O . ALA A 1 86 ? 1.319 -12.112 6.825 1.00 73.56 86 ALA A O 1
ATOM 665 N N . SER A 1 87 ? 2.356 -11.967 8.817 1.00 72.44 87 SER A N 1
ATOM 666 C CA . SER A 1 87 ? 1.509 -10.890 9.345 1.00 72.44 87 SER A CA 1
ATOM 667 C C . SER A 1 87 ? 1.808 -9.538 8.695 1.00 72.44 87 SER A C 1
ATOM 669 O O . SER A 1 87 ? 0.884 -8.828 8.299 1.00 72.44 87 SER A O 1
ATOM 671 N N . ARG A 1 88 ? 3.080 -9.189 8.484 1.00 81.25 88 ARG A N 1
ATOM 672 C CA . ARG A 1 88 ? 3.455 -7.937 7.809 1.00 81.25 88 ARG A CA 1
ATOM 673 C C . ARG A 1 88 ? 3.100 -7.957 6.327 1.00 81.25 88 ARG A C 1
ATOM 675 O O . ARG A 1 88 ? 2.810 -6.906 5.765 1.00 81.25 88 ARG A O 1
ATOM 682 N N . ARG A 1 89 ? 3.075 -9.132 5.681 1.00 81.44 89 ARG A N 1
ATOM 683 C CA . ARG A 1 89 ? 2.605 -9.261 4.287 1.00 81.44 89 ARG A CA 1
ATOM 684 C C . ARG A 1 89 ? 1.162 -8.803 4.124 1.00 81.44 89 ARG A C 1
ATOM 686 O O . ARG A 1 89 ? 0.884 -8.100 3.163 1.00 81.44 89 ARG A O 1
ATOM 693 N N . SER A 1 90 ? 0.266 -9.162 5.047 1.00 86.44 90 SER A N 1
ATOM 694 C CA . SER A 1 90 ? -1.131 -8.704 4.990 1.00 86.44 90 SER A CA 1
ATOM 695 C C . SER A 1 90 ? -1.286 -7.198 5.213 1.00 86.44 90 SER A C 1
ATOM 697 O O . SER A 1 90 ? -2.264 -6.620 4.753 1.00 86.44 90 SER A O 1
ATOM 699 N N . GLN A 1 91 ? -0.314 -6.555 5.865 1.00 91.31 91 GLN A N 1
ATOM 700 C CA . GLN A 1 91 ? -0.341 -5.116 6.129 1.00 91.31 91 GLN A CA 1
ATOM 701 C C . GLN A 1 91 ? 0.169 -4.277 4.950 1.00 91.31 91 GLN A C 1
ATOM 703 O O . GLN A 1 91 ? -0.087 -3.077 4.915 1.00 91.31 91 GLN A O 1
ATOM 708 N N . VAL A 1 92 ? 0.884 -4.863 3.981 1.00 91.94 92 VAL A N 1
ATOM 709 C CA . VAL A 1 92 ? 1.426 -4.128 2.827 1.00 91.94 92 VAL A CA 1
ATOM 710 C C . VAL A 1 92 ? 0.616 -4.426 1.572 1.00 91.94 92 VAL A C 1
ATOM 712 O O . VAL A 1 92 ? 0.615 -5.545 1.064 1.00 91.94 92 VAL A O 1
ATOM 715 N N . MET A 1 93 ? -0.035 -3.398 1.036 1.00 92.12 93 MET A N 1
ATOM 716 C CA . MET A 1 93 ? -0.850 -3.484 -0.175 1.00 92.12 93 MET A CA 1
ATOM 717 C C . MET A 1 93 ? -0.146 -2.809 -1.351 1.00 92.12 93 MET A C 1
ATOM 719 O O . MET A 1 93 ? 0.509 -1.782 -1.185 1.00 92.12 93 MET A O 1
ATOM 723 N N . PHE A 1 94 ? -0.289 -3.368 -2.551 1.00 92.88 94 PHE A N 1
ATOM 724 C CA . PHE A 1 94 ? 0.311 -2.825 -3.770 1.00 92.88 94 PHE A CA 1
ATOM 725 C C . PHE A 1 94 ? -0.751 -2.248 -4.692 1.00 92.88 94 PHE A C 1
ATOM 727 O O . PHE A 1 94 ? -1.805 -2.850 -4.866 1.00 92.88 94 PHE A O 1
ATOM 734 N N . MET A 1 95 ? -0.427 -1.125 -5.323 1.00 94.44 95 MET A N 1
ATOM 735 C CA . MET A 1 95 ? -1.248 -0.511 -6.358 1.00 94.44 95 MET A CA 1
ATOM 736 C C . MET A 1 95 ? -0.339 -0.024 -7.490 1.00 94.44 95 MET A C 1
ATOM 738 O O . MET A 1 95 ? 0.484 0.873 -7.306 1.00 94.44 95 MET A O 1
ATOM 742 N N . GLY A 1 96 ? -0.429 -0.661 -8.651 1.00 93.62 96 GLY A N 1
ATOM 743 C CA . GLY A 1 96 ? 0.286 -0.254 -9.855 1.00 93.62 96 GLY A CA 1
ATOM 744 C C . GLY A 1 96 ? -0.534 0.694 -10.725 1.00 93.62 96 GLY A C 1
ATOM 745 O O . GLY A 1 96 ? -1.667 1.054 -10.408 1.00 93.62 96 GLY A O 1
ATOM 746 N N . ARG A 1 97 ? 0.033 1.056 -11.878 1.00 92.62 97 ARG A N 1
ATOM 747 C CA . ARG A 1 97 ? -0.641 1.887 -12.881 1.00 92.62 97 ARG A CA 1
ATOM 748 C C . ARG A 1 97 ? -2.028 1.370 -13.270 1.00 92.62 97 ARG A C 1
ATOM 750 O O . ARG A 1 97 ? -2.958 2.166 -13.340 1.00 92.62 97 ARG A O 1
ATOM 757 N N . ASP A 1 98 ? -2.157 0.073 -13.533 1.00 92.38 98 ASP A N 1
ATOM 758 C CA . ASP A 1 98 ? -3.411 -0.505 -14.030 1.00 92.38 98 ASP A CA 1
ATOM 759 C C . ASP A 1 98 ? -4.522 -0.419 -12.979 1.00 92.38 98 ASP A C 1
ATOM 761 O O . ASP A 1 98 ? -5.642 -0.041 -13.310 1.00 92.38 98 ASP A O 1
ATOM 765 N N . ASP A 1 99 ? -4.188 -0.640 -11.705 1.00 91.88 99 ASP A N 1
ATOM 766 C CA . ASP A 1 99 ? -5.121 -0.498 -10.584 1.00 91.88 99 ASP A CA 1
ATOM 767 C C . ASP A 1 99 ? -5.625 0.953 -10.458 1.00 91.88 99 ASP A C 1
ATOM 769 O O . ASP A 1 99 ? -6.814 1.195 -10.257 1.00 91.88 99 ASP A O 1
ATOM 773 N N . ILE A 1 100 ? -4.732 1.938 -10.629 1.00 89.62 100 ILE A N 1
ATOM 774 C CA . ILE A 1 100 ? -5.080 3.370 -10.590 1.00 89.62 100 ILE A CA 1
ATOM 775 C C . ILE A 1 100 ? -6.005 3.736 -11.756 1.00 89.62 100 ILE A C 1
ATOM 777 O O . ILE A 1 100 ? -6.991 4.449 -11.566 1.00 89.62 100 ILE A O 1
ATOM 781 N N . LEU A 1 101 ? -5.694 3.264 -12.967 1.00 89.44 101 LEU A N 1
ATOM 782 C CA . LEU A 1 101 ? -6.514 3.520 -14.154 1.00 89.44 101 LEU A CA 1
ATOM 783 C C . LEU A 1 101 ? -7.886 2.854 -14.043 1.00 89.44 101 LEU A C 1
ATOM 785 O O . LEU A 1 101 ? -8.891 3.460 -14.413 1.00 89.44 101 LEU A O 1
ATOM 789 N N . GLN A 1 102 ? -7.941 1.640 -13.499 1.00 91.06 102 GLN A N 1
ATOM 790 C CA . GLN A 1 102 ? -9.194 0.944 -13.244 1.00 91.06 102 GLN A CA 1
ATOM 791 C C . GLN A 1 102 ? -10.037 1.686 -12.202 1.00 91.06 102 GLN A C 1
ATOM 793 O O . GLN A 1 102 ? -11.230 1.893 -12.416 1.00 91.06 102 GLN A O 1
ATOM 798 N N . LEU A 1 103 ? -9.420 2.147 -11.109 1.00 88.19 103 LEU A N 1
ATOM 799 C CA . LEU A 1 103 ? -10.107 2.945 -10.097 1.00 88.19 103 LEU A CA 1
ATOM 800 C C . LEU A 1 103 ? -10.686 4.228 -10.703 1.00 88.19 103 LEU A C 1
ATOM 802 O O . LEU A 1 103 ? -11.839 4.562 -10.437 1.00 88.19 103 LEU A O 1
ATOM 806 N N . TYR A 1 104 ? -9.922 4.921 -11.551 1.00 85.50 104 TYR A N 1
ATOM 807 C CA . TYR A 1 104 ? -10.398 6.104 -12.269 1.00 85.50 104 TYR A CA 1
ATOM 808 C C . TYR A 1 104 ? -11.614 5.792 -13.154 1.00 85.50 104 TYR A C 1
ATOM 810 O O . TYR A 1 104 ? -12.611 6.506 -13.090 1.00 85.50 104 TYR A O 1
ATOM 818 N N . ALA A 1 105 ? -11.558 4.707 -13.931 1.00 87.19 105 ALA A N 1
ATOM 819 C CA . ALA A 1 105 ? -12.646 4.318 -14.827 1.00 87.19 105 ALA A CA 1
ATOM 820 C C . ALA A 1 105 ? -13.950 3.985 -14.082 1.00 87.19 105 ALA A C 1
ATOM 822 O O . ALA A 1 105 ? -15.028 4.234 -14.607 1.00 87.19 105 ALA A O 1
ATOM 823 N N . ILE A 1 106 ? -13.855 3.430 -12.870 1.00 90.44 106 ILE A N 1
ATOM 824 C CA . ILE A 1 106 ? -15.022 3.012 -12.078 1.00 90.44 106 ILE A CA 1
ATOM 825 C C . ILE A 1 106 ? -15.590 4.161 -11.238 1.00 90.44 106 ILE A C 1
ATOM 827 O O . ILE A 1 106 ? -16.794 4.229 -11.023 1.00 90.44 106 ILE A O 1
ATOM 831 N N . THR A 1 107 ? -14.734 5.041 -10.715 1.00 87.31 107 THR A N 1
ATOM 832 C CA . THR A 1 107 ? -15.151 6.076 -9.750 1.00 87.31 107 THR A CA 1
ATOM 833 C C . THR A 1 107 ? -15.571 7.395 -10.395 1.00 87.31 107 THR A C 1
ATOM 835 O O . THR A 1 107 ? -16.031 8.282 -9.679 1.00 87.31 107 THR A O 1
ATOM 838 N N . GLU A 1 108 ? -15.372 7.547 -11.711 1.00 78.56 108 GLU A N 1
ATOM 839 C CA . GLU A 1 108 ? -15.616 8.782 -12.480 1.00 78.56 108 GLU A CA 1
ATOM 840 C C . GLU A 1 108 ? -14.983 10.038 -11.845 1.00 78.56 108 GLU A C 1
ATOM 842 O O . GLU A 1 108 ? -15.426 11.171 -12.051 1.00 78.56 108 GLU A O 1
ATOM 847 N N . HIS A 1 109 ? -13.924 9.857 -11.049 1.00 79.94 109 HIS A N 1
ATOM 848 C CA . HIS A 1 109 ? -13.313 10.958 -10.319 1.00 79.94 109 HIS A CA 1
ATOM 849 C C . HIS A 1 109 ? -12.648 11.927 -11.306 1.00 79.94 109 HIS A C 1
ATOM 851 O O . HIS A 1 109 ? -11.897 11.478 -12.168 1.00 79.94 109 HIS A O 1
ATOM 857 N N . PRO A 1 110 ? -12.860 13.251 -11.214 1.00 80.00 110 PRO A N 1
ATOM 858 C CA . PRO A 1 110 ? -12.326 14.178 -12.204 1.00 80.00 110 PRO A CA 1
ATOM 859 C C . PRO A 1 110 ? -10.794 14.135 -12.247 1.00 80.00 110 PRO A C 1
ATOM 861 O O . PRO A 1 110 ? -10.131 14.218 -11.210 1.00 80.00 110 PRO A O 1
ATOM 864 N N . LEU A 1 111 ? -10.219 14.074 -13.458 1.00 79.19 111 LEU A N 1
ATOM 865 C CA . LEU A 1 111 ? -8.765 14.151 -13.621 1.00 79.19 111 LEU A CA 1
ATOM 866 C C . LEU A 1 111 ? -8.218 15.441 -12.989 1.00 79.19 111 LEU A C 1
ATOM 868 O O . LEU A 1 111 ? -8.808 16.518 -13.189 1.00 79.19 111 LEU A O 1
ATOM 872 N N . PRO A 1 112 ? -7.059 15.367 -12.304 1.00 81.31 112 PRO A N 1
ATOM 873 C CA . PRO A 1 112 ? -6.351 16.548 -11.836 1.00 81.31 112 PRO A CA 1
ATOM 874 C C . PRO A 1 112 ? -6.152 17.542 -12.981 1.00 81.31 112 PRO A C 1
ATOM 876 O O . PRO A 1 112 ? -5.840 17.139 -14.101 1.00 81.31 112 PRO A O 1
ATOM 879 N N . LYS A 1 113 ? -6.274 18.848 -12.711 1.00 83.12 113 LYS A N 1
ATOM 880 C CA . LYS A 1 113 ? -6.135 19.892 -13.749 1.00 83.12 113 LYS A CA 1
ATOM 881 C C . LYS A 1 113 ? -4.834 19.755 -14.550 1.00 83.12 113 LYS A C 1
ATOM 883 O O . LYS A 1 113 ? -4.863 19.882 -15.762 1.00 83.12 113 LYS A O 1
ATOM 888 N N . ALA A 1 114 ? -3.732 19.417 -13.881 1.00 82.62 114 ALA A N 1
ATOM 889 C CA . ALA A 1 114 ? -2.419 19.223 -14.500 1.00 82.62 114 ALA A CA 1
ATOM 890 C C . ALA A 1 114 ? -2.295 17.956 -15.375 1.00 82.62 114 ALA A C 1
ATOM 892 O O . ALA A 1 114 ? -1.300 17.799 -16.073 1.00 82.62 114 ALA A O 1
ATOM 893 N N . ALA A 1 115 ? -3.259 17.034 -15.302 1.00 74.50 115 ALA A N 1
ATOM 894 C CA . ALA A 1 115 ? -3.313 15.822 -16.120 1.00 74.50 115 ALA A CA 1
ATOM 895 C C . ALA A 1 115 ? -4.268 15.960 -17.316 1.00 74.50 115 ALA A C 1
ATOM 897 O O . ALA A 1 115 ? -4.309 15.073 -18.168 1.00 74.50 115 ALA A O 1
ATOM 898 N N . ARG A 1 116 ? -5.044 17.051 -17.382 1.00 74.56 116 ARG A N 1
ATOM 899 C CA . ARG A 1 116 ? -5.857 17.364 -18.556 1.00 74.56 116 ARG A CA 1
ATOM 900 C C . ARG A 1 116 ? -4.907 17.772 -19.672 1.00 74.56 116 ARG A C 1
ATOM 902 O O . ARG A 1 116 ? -4.109 18.687 -19.491 1.00 74.56 116 ARG A O 1
ATOM 909 N N . TRP A 1 117 ? -4.989 17.079 -20.800 1.00 68.50 117 TRP A N 1
ATOM 910 C CA . TRP A 1 117 ? -4.369 17.554 -22.028 1.00 68.50 117 TRP A CA 1
ATOM 911 C C . TRP A 1 117 ? -5.004 18.900 -22.376 1.00 68.50 117 TRP A C 1
ATOM 913 O O . TRP A 1 117 ? -6.206 18.973 -22.621 1.00 68.50 117 TRP A O 1
ATOM 923 N N . THR A 1 118 ? -4.216 19.965 -22.301 1.00 63.22 118 THR A N 1
ATOM 924 C CA . THR A 1 118 ? -4.563 21.268 -22.863 1.00 63.22 118 THR A CA 1
ATOM 925 C C . THR A 1 118 ? -3.934 21.325 -24.246 1.00 63.22 118 THR A C 1
ATOM 927 O O . THR A 1 118 ? -2.714 21.170 -24.341 1.00 63.22 118 THR A O 1
ATOM 930 N N . GLU A 1 119 ? -4.763 21.460 -25.282 1.00 49.91 119 GLU A N 1
ATOM 931 C CA . GLU A 1 119 ? -4.316 21.789 -26.645 1.00 49.91 119 GLU A CA 1
ATOM 932 C C . GLU A 1 119 ? -3.552 23.119 -26.686 1.00 49.91 119 GLU A C 1
ATOM 934 O O . GLU A 1 119 ? -3.881 24.019 -25.872 1.00 49.91 119 GLU A O 1
#

Nearest PDB structures (foldseek):
  7y11-assembly1_A  TM=5.700E-01  e=1.247E-01  Arabidopsis thaliana
  7tku-assembly1_E  TM=4.206E-01  e=1.024E-01  Saccharomyces cerevisiae
  7zgc-assembly1_A  TM=5.503E-01  e=4.579E+00  Saccharomyces cerevisiae S288C
  5w1c-assembly1_A  TM=3.550E-01  e=8.258E+00  Escherichia coli O157:H7

Radius of gyration: 16.22 Å; Cα contacts (8 Å, |Δi|>4): 177; chains: 1; bounding box: 39×36×49 Å

Foldseek 3Di:
DWDQDPVRDIAAEAEDEDAAEEDCPPDADVRYHYLVVVLVVQVCQQPDWDQDPVVRDTDGHQAYEYEYCAYHDPRSLVVSVVVDDPRVNVRYHYYYNVNVVVCCVVVVDDDDPVPDDDD

pLDDT: mean 88.98, std 6.93, range [49.91, 95.62]

Secondary structure (DSSP, 8-state):
-EEE-TTSPEEEEEEEEESSEEE--SS-BTTEEEHHHHHHHHHHHHTPPEEETTTTEEE---EEEEEESS-B-HHHHHHHHHHS-HHHHHHEEEE-HHHHHHHHHHH-PPPPGGGS---

Organism: NCBI:txid1197861